Protein AF-A0A352A5U1-F1 (afdb_monomer_lite)

Secondary structure (DSSP, 8-state):
--EEEEHHHHHHTT--HHHHHHHHHHHHHHHHHTT-B-HHHHHHHHH---TT-EEEGGGB-HHHHHHHHHHGGGTTTS-HHHHHHHHHT-

Radius of gyration: 11.96 Å; chains: 1; bounding box: 27×22×28 Å

pLDDT: mean 93.28, std 6.55, range [71.94, 98.56]

Foldseek 3Di:
DFWLDALLVCVVVVHDQVQSQLLVLLLLVLCVVVVFFDPLLVVCVVVGTGRGDIHGDNRGDPVNVVLCVVPVVVPVPDTSVVNNVVSVVD

Structure (mmCIF, N/CA/C/O backbone):
data_AF-A0A352A5U1-F1
#
_entry.id   AF-A0A352A5U1-F1
#
loop_
_atom_site.group_PDB
_atom_site.id
_atom_site.type_symbol
_atom_site.label_atom_id
_atom_site.label_alt_id
_atom_site.label_comp_id
_atom_site.label_asym_id
_atom_site.label_entity_id
_atom_site.label_seq_id
_atom_site.pdbx_PDB_ins_code
_atom_site.Cartn_x
_atom_site.Cartn_y
_atom_site.Cartn_z
_atom_site.occupancy
_atom_site.B_iso_or_equiv
_atom_site.auth_seq_id
_atom_site.auth_comp_id
_atom_site.auth_asym_id
_atom_site.auth_atom_id
_atom_site.pdbx_PDB_model_num
ATOM 1 N N . MET A 1 1 ? 3.842 -13.051 11.413 1.00 84.62 1 MET A N 1
ATOM 2 C CA . MET A 1 1 ? 3.965 -11.880 10.532 1.00 84.62 1 MET A CA 1
ATOM 3 C C . MET A 1 1 ? 3.398 -12.234 9.174 1.00 84.62 1 MET A C 1
ATOM 5 O O . MET A 1 1 ? 4.051 -12.947 8.417 1.00 84.62 1 MET A O 1
ATOM 9 N N . LYS A 1 2 ? 2.173 -11.793 8.906 1.00 94.25 2 LYS A N 1
ATOM 10 C CA . LYS A 1 2 ? 1.522 -11.901 7.603 1.00 94.25 2 LYS A CA 1
ATOM 11 C C . LYS A 1 2 ? 2.107 -10.869 6.641 1.00 94.25 2 LYS A C 1
ATOM 13 O O . LYS A 1 2 ? 2.244 -9.697 6.988 1.00 94.25 2 LYS A O 1
ATOM 18 N N . ILE A 1 3 ? 2.457 -11.327 5.445 1.00 96.56 3 ILE A N 1
ATOM 19 C CA . ILE A 1 3 ? 2.912 -10.496 4.329 1.00 96.56 3 ILE A CA 1
ATOM 20 C C . ILE A 1 3 ? 1.806 -10.550 3.285 1.00 96.56 3 ILE A C 1
ATOM 22 O O . ILE A 1 3 ? 1.442 -11.644 2.858 1.00 96.56 3 ILE A O 1
ATOM 26 N N . TYR A 1 4 ? 1.274 -9.390 2.9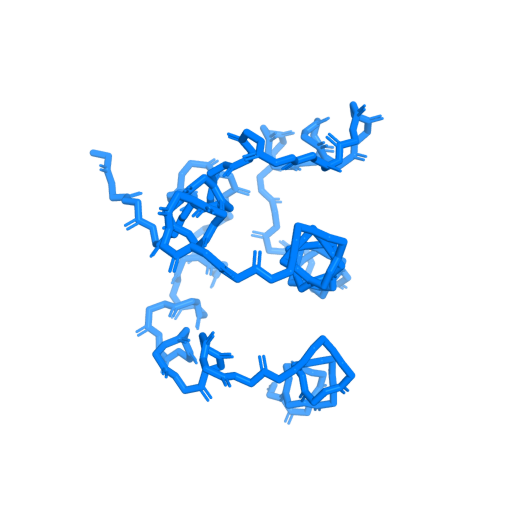15 1.00 96.12 4 TYR A N 1
ATOM 27 C CA . TYR A 1 4 ? 0.311 -9.275 1.826 1.00 96.12 4 TYR A CA 1
ATOM 28 C C . TYR A 1 4 ? 1.037 -9.338 0.486 1.00 96.12 4 TYR A C 1
ATOM 30 O O . TYR A 1 4 ? 0.626 -10.098 -0.382 1.00 96.12 4 TYR A O 1
ATOM 38 N N . ASP A 1 5 ? 2.144 -8.596 0.348 1.00 96.50 5 ASP A N 1
ATOM 39 C CA . ASP A 1 5 ? 2.893 -8.547 -0.909 1.00 96.50 5 ASP A CA 1
ATOM 40 C C . ASP A 1 5 ? 4.321 -7.996 -0.763 1.00 96.50 5 ASP A C 1
ATOM 42 O O . ASP A 1 5 ? 4.697 -7.418 0.269 1.00 96.50 5 ASP A O 1
ATOM 46 N N . LYS A 1 6 ? 5.126 -8.171 -1.814 1.00 96.56 6 LYS A N 1
ATOM 47 C CA . LYS A 1 6 ? 6.469 -7.610 -1.968 1.00 96.56 6 LYS A CA 1
ATOM 48 C C . LYS A 1 6 ? 6.696 -7.152 -3.399 1.00 96.56 6 LYS A C 1
ATOM 50 O O . LYS A 1 6 ? 6.627 -7.962 -4.320 1.00 96.56 6 LYS A O 1
ATOM 55 N N . ALA A 1 7 ? 7.162 -5.916 -3.575 1.00 97.00 7 ALA A N 1
ATOM 56 C CA . ALA A 1 7 ? 7.566 -5.416 -4.892 1.00 97.00 7 ALA A CA 1
ATOM 57 C C . ALA A 1 7 ? 8.601 -6.338 -5.560 1.00 97.00 7 ALA A C 1
ATOM 59 O O . ALA A 1 7 ? 8.531 -6.621 -6.757 1.00 97.00 7 ALA A O 1
ATOM 60 N N . LYS A 1 8 ? 9.514 -6.895 -4.757 1.00 97.50 8 LYS A N 1
ATOM 61 C CA . LYS A 1 8 ? 10.525 -7.843 -5.223 1.00 97.50 8 LYS A CA 1
ATOM 62 C C . LYS A 1 8 ? 9.940 -9.091 -5.896 1.00 97.50 8 LYS A C 1
ATOM 64 O O . LYS A 1 8 ? 10.549 -9.573 -6.843 1.00 97.50 8 LYS A O 1
ATOM 69 N N . TRP A 1 9 ? 8.787 -9.605 -5.458 1.00 96.62 9 TRP A N 1
ATOM 70 C CA . TRP A 1 9 ? 8.174 -10.790 -6.076 1.00 96.62 9 TRP A CA 1
ATOM 71 C C . TRP A 1 9 ? 7.764 -10.533 -7.527 1.00 96.62 9 TRP A C 1
ATOM 73 O O . TRP A 1 9 ? 8.039 -11.357 -8.395 1.00 96.62 9 TRP A O 1
ATOM 83 N N . HIS A 1 10 ? 7.199 -9.360 -7.800 1.00 95.12 10 HIS A N 1
ATOM 84 C CA . HIS A 1 10 ? 6.818 -8.941 -9.147 1.00 95.12 10 HIS A CA 1
ATOM 85 C C . HIS A 1 10 ? 8.038 -8.649 -10.026 1.00 95.12 10 HIS A C 1
ATOM 87 O O . HIS A 1 10 ? 8.112 -9.091 -11.173 1.00 95.12 10 HIS A O 1
ATOM 93 N N . ILE A 1 11 ? 9.031 -7.944 -9.477 1.00 96.62 11 ILE A N 1
ATOM 94 C CA . ILE A 1 11 ? 10.265 -7.599 -10.197 1.00 96.62 11 ILE A CA 1
ATOM 95 C C . ILE A 1 11 ? 11.045 -8.863 -10.576 1.00 96.62 11 ILE A C 1
ATOM 97 O O . ILE A 1 11 ? 11.452 -9.010 -11.728 1.00 96.62 11 ILE A O 1
ATOM 101 N N . ASP A 1 12 ? 11.218 -9.795 -9.636 1.00 97.31 12 ASP A N 1
ATOM 102 C CA . ASP A 1 12 ? 11.885 -11.075 -9.894 1.00 97.31 12 ASP A CA 1
ATOM 103 C C . ASP A 1 12 ? 11.066 -11.944 -10.877 1.00 97.31 12 ASP A C 1
ATOM 105 O O . ASP A 1 12 ? 11.637 -12.748 -11.614 1.00 97.31 12 ASP A O 1
ATOM 109 N N . GLY A 1 13 ? 9.743 -11.746 -10.936 1.00 95.56 13 GLY A N 1
ATOM 110 C CA . GLY A 1 13 ? 8.833 -12.332 -11.927 1.00 95.56 13 GLY A CA 1
ATOM 111 C C . GLY A 1 13 ? 8.892 -11.696 -13.323 1.00 95.56 13 GLY A C 1
ATOM 112 O O . GLY A 1 13 ? 8.208 -12.166 -14.232 1.00 95.56 13 GLY A O 1
ATOM 113 N N . GLY A 1 14 ? 9.711 -10.658 -13.523 1.00 96.25 14 GLY A N 1
ATOM 114 C CA . GLY A 1 14 ? 9.898 -9.987 -14.812 1.00 96.25 14 GLY A CA 1
ATOM 115 C C . GLY A 1 14 ? 8.907 -8.856 -15.100 1.00 96.25 14 GLY A C 1
ATOM 116 O O . GLY A 1 14 ? 8.870 -8.359 -16.228 1.00 96.25 14 GLY A O 1
ATOM 117 N N . GLU A 1 15 ? 8.112 -8.428 -14.116 1.00 94.88 15 GLU A N 1
ATOM 118 C CA . GLU A 1 15 ? 7.263 -7.245 -14.264 1.00 94.88 15 GLU A CA 1
ATOM 119 C C . GLU A 1 15 ? 8.091 -5.956 -14.346 1.00 94.88 15 GLU A C 1
ATOM 121 O O . GLU A 1 15 ? 9.233 -5.865 -13.887 1.00 94.88 15 GLU A O 1
ATOM 126 N N . ASN A 1 16 ? 7.500 -4.916 -14.936 1.00 95.50 16 ASN A N 1
ATOM 127 C CA . ASN A 1 16 ? 8.161 -3.625 -15.056 1.00 95.50 16 ASN A CA 1
ATOM 128 C C . ASN A 1 16 ? 8.383 -3.003 -13.668 1.00 95.50 16 ASN A C 1
ATOM 130 O O . ASN A 1 16 ? 7.432 -2.623 -12.992 1.00 95.50 16 ASN A O 1
ATOM 134 N N . THR A 1 17 ? 9.647 -2.839 -13.272 1.00 96.25 17 THR A N 1
ATOM 135 C CA . THR A 1 17 ? 10.022 -2.317 -11.950 1.00 96.25 17 THR A CA 1
ATOM 136 C C . THR A 1 17 ? 9.396 -0.966 -11.624 1.00 96.25 17 THR A C 1
ATOM 138 O O . THR A 1 17 ? 8.961 -0.762 -10.495 1.00 96.25 17 THR A O 1
ATOM 141 N N . LYS A 1 18 ? 9.331 -0.048 -12.594 1.00 95.62 18 LYS A N 1
ATOM 142 C CA . LYS A 1 18 ? 8.761 1.283 -12.374 1.00 95.62 18 LYS A CA 1
ATOM 143 C C . LYS A 1 18 ? 7.261 1.190 -12.087 1.00 95.62 18 LYS A C 1
ATOM 145 O O . LYS A 1 18 ? 6.813 1.767 -11.106 1.00 95.62 18 LYS A O 1
ATOM 150 N N . GLU A 1 19 ? 6.526 0.416 -12.884 1.00 94.06 19 GLU A N 1
ATOM 151 C CA . GLU A 1 19 ? 5.090 0.187 -12.670 1.00 94.06 19 GLU A CA 1
ATOM 152 C C . GLU A 1 19 ? 4.825 -0.487 -11.319 1.00 94.06 19 GLU A C 1
ATOM 154 O O . GLU A 1 19 ? 3.929 -0.073 -10.592 1.00 94.06 19 GLU A O 1
ATOM 159 N N . VAL A 1 20 ? 5.615 -1.502 -10.947 1.00 95.12 20 VAL A N 1
ATOM 160 C CA . VAL A 1 20 ? 5.476 -2.173 -9.644 1.00 95.12 20 VAL A CA 1
ATOM 161 C C . VAL A 1 20 ? 5.667 -1.170 -8.507 1.00 95.12 20 VAL A C 1
ATOM 163 O O . VAL A 1 20 ? 4.815 -1.082 -7.630 1.00 95.12 20 VAL A O 1
ATOM 166 N N . ILE A 1 21 ? 6.740 -0.374 -8.531 1.00 96.44 21 ILE A N 1
ATOM 167 C CA . ILE A 1 21 ? 6.977 0.652 -7.504 1.00 96.44 21 ILE A CA 1
ATOM 168 C C . ILE A 1 21 ? 5.816 1.657 -7.467 1.00 96.44 21 ILE A C 1
ATOM 170 O O . ILE A 1 21 ? 5.317 1.962 -6.385 1.00 96.44 21 ILE A O 1
ATOM 174 N N . GLU A 1 22 ? 5.328 2.117 -8.623 1.00 95.62 22 GLU A N 1
ATOM 175 C CA . GLU A 1 22 ? 4.180 3.031 -8.712 1.00 95.62 22 GLU A CA 1
ATOM 176 C C . GLU A 1 22 ? 2.902 2.426 -8.107 1.00 95.62 22 GLU A C 1
ATOM 178 O O . GLU A 1 22 ? 2.195 3.120 -7.374 1.00 95.62 22 GLU A O 1
ATOM 183 N N . LYS A 1 23 ? 2.626 1.129 -8.311 1.00 94.75 23 LYS A N 1
ATOM 184 C CA . LYS A 1 23 ? 1.502 0.436 -7.652 1.00 94.75 23 LYS A CA 1
ATOM 185 C C . LYS A 1 23 ? 1.619 0.495 -6.130 1.00 94.75 23 LYS A C 1
ATOM 187 O O . LYS A 1 23 ? 0.653 0.858 -5.461 1.00 94.75 23 LYS A O 1
ATOM 192 N N . PHE A 1 24 ? 2.788 0.173 -5.575 1.00 96.56 24 PHE A N 1
ATOM 193 C CA . PHE A 1 24 ? 2.988 0.221 -4.124 1.00 96.56 24 PHE A CA 1
ATOM 194 C C . PHE A 1 24 ? 2.861 1.650 -3.584 1.00 96.56 24 PHE A C 1
ATOM 196 O O . PHE A 1 24 ? 2.197 1.849 -2.569 1.00 96.56 24 PHE A O 1
ATOM 203 N N . VAL A 1 25 ? 3.400 2.650 -4.289 1.00 96.44 25 VAL A N 1
ATOM 204 C CA . VAL A 1 25 ? 3.221 4.067 -3.931 1.00 96.44 25 VAL A CA 1
ATOM 205 C C . VAL A 1 25 ? 1.739 4.433 -3.847 1.00 96.44 25 VAL A C 1
ATOM 207 O O . VAL A 1 25 ? 1.314 5.037 -2.860 1.00 96.44 25 VAL A O 1
ATOM 210 N N . VAL A 1 26 ? 0.930 4.035 -4.833 1.00 95.44 26 VAL A N 1
ATOM 211 C CA . VAL A 1 26 ? -0.519 4.285 -4.827 1.00 95.44 26 VAL A CA 1
ATOM 212 C C . VAL A 1 26 ? -1.203 3.605 -3.639 1.00 95.44 26 VAL A C 1
ATOM 214 O O . VAL A 1 26 ? -1.962 4.258 -2.924 1.00 95.44 26 VAL A O 1
ATOM 217 N N . ILE A 1 27 ? -0.917 2.324 -3.386 1.00 95.50 27 ILE A N 1
ATOM 218 C CA . ILE A 1 27 ? -1.535 1.564 -2.286 1.00 95.50 27 ILE A CA 1
ATOM 219 C C . ILE A 1 27 ? -1.249 2.234 -0.940 1.00 95.50 27 ILE A C 1
ATOM 221 O O . ILE A 1 27 ? -2.179 2.525 -0.185 1.00 95.50 27 ILE A O 1
ATOM 225 N N . PHE A 1 28 ? 0.018 2.532 -0.647 1.00 97.00 28 PHE A N 1
ATOM 226 C CA . PHE A 1 28 ? 0.383 3.183 0.609 1.00 97.00 28 PHE A CA 1
ATOM 227 C C . PHE A 1 28 ? -0.182 4.606 0.719 1.00 97.00 28 PHE A C 1
ATOM 229 O O . PHE A 1 28 ? -0.602 5.003 1.805 1.00 97.00 28 PHE A O 1
ATOM 236 N N . THR A 1 29 ? -0.268 5.355 -0.385 1.00 95.81 29 THR A N 1
ATOM 237 C CA . THR A 1 29 ? -0.888 6.691 -0.399 1.00 95.81 29 THR A CA 1
ATOM 238 C C . THR A 1 29 ? -2.364 6.623 -0.008 1.00 95.81 29 THR A C 1
ATOM 240 O O . THR A 1 29 ? -2.823 7.416 0.818 1.00 95.81 29 THR A O 1
ATOM 243 N N . VAL A 1 30 ? -3.111 5.651 -0.540 1.00 94.75 30 VAL A N 1
ATOM 244 C CA . VAL A 1 30 ? -4.522 5.469 -0.174 1.00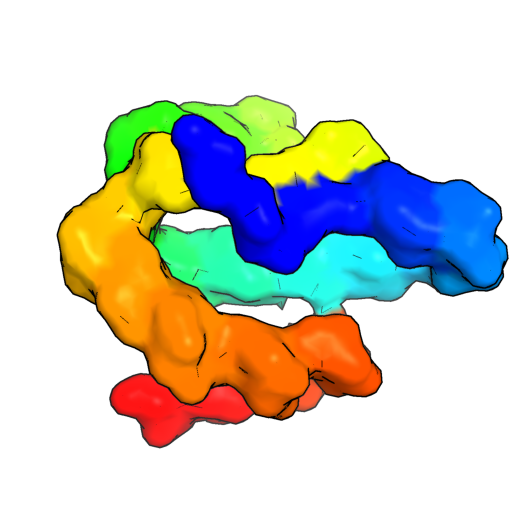 94.75 30 VAL A CA 1
ATOM 245 C C . VAL A 1 30 ? -4.657 5.068 1.295 1.00 94.75 30 VAL A C 1
ATOM 247 O O . VAL A 1 30 ? -5.445 5.680 2.019 1.00 94.75 30 VAL A O 1
ATOM 250 N N . 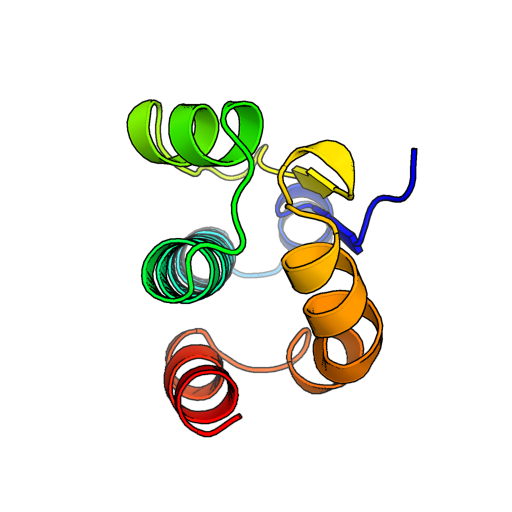LEU A 1 31 ? -3.854 4.110 1.763 1.00 96.50 31 LEU A N 1
ATOM 251 C CA . LEU A 1 31 ? -3.851 3.697 3.170 1.00 96.50 31 LEU A CA 1
ATOM 252 C C . LEU A 1 31 ? -3.531 4.871 4.106 1.00 96.50 31 LEU A C 1
ATOM 254 O O . LEU A 1 31 ? -4.202 5.052 5.121 1.00 96.50 31 LEU A O 1
ATOM 258 N N . MET A 1 32 ? -2.558 5.712 3.748 1.00 96.62 32 MET A N 1
ATOM 259 C CA . MET A 1 32 ? -2.218 6.915 4.508 1.00 96.62 32 MET A CA 1
ATOM 260 C C . MET A 1 32 ? -3.398 7.890 4.563 1.00 96.62 32 MET A C 1
ATOM 262 O O . MET A 1 32 ? -3.751 8.359 5.643 1.00 96.62 32 MET A O 1
ATOM 266 N N . SER A 1 33 ? -4.053 8.145 3.425 1.00 95.69 33 SER A N 1
ATOM 267 C CA . SER A 1 33 ? -5.197 9.066 3.342 1.00 95.69 33 SER A CA 1
ATOM 268 C C . SER A 1 33 ? -6.397 8.638 4.199 1.00 95.69 33 SER A C 1
ATOM 270 O O . SER A 1 33 ? -7.176 9.480 4.641 1.00 95.69 33 SER A O 1
ATOM 272 N N . LYS A 1 34 ? -6.518 7.332 4.468 1.00 95.50 34 LYS A N 1
ATOM 273 C CA . LYS A 1 34 ? -7.571 6.723 5.289 1.00 95.50 34 LYS A CA 1
ATOM 274 C C . LYS A 1 34 ? -7.139 6.476 6.742 1.00 95.50 34 LYS A C 1
ATOM 276 O O . LYS A 1 34 ? -7.872 5.835 7.481 1.00 95.50 34 LYS A O 1
ATOM 281 N N . ASN A 1 35 ? -5.969 6.966 7.170 1.00 97.38 35 ASN A N 1
ATOM 282 C CA . ASN A 1 35 ? -5.383 6.697 8.495 1.00 97.38 35 ASN A CA 1
ATOM 283 C C . ASN A 1 35 ? -5.197 5.196 8.808 1.00 97.38 35 ASN A C 1
ATOM 285 O O . ASN A 1 35 ? -5.228 4.776 9.963 1.00 97.38 35 ASN A O 1
ATOM 289 N N . MET A 1 36 ? -4.972 4.382 7.776 1.00 98.25 36 MET A N 1
ATOM 290 C CA . MET A 1 36 ? -4.822 2.928 7.883 1.00 98.25 36 MET A CA 1
ATOM 291 C C . MET A 1 36 ? -3.366 2.472 8.045 1.00 98.25 36 MET A C 1
ATOM 293 O O . MET A 1 36 ? -3.118 1.278 8.205 1.00 98.25 36 MET A O 1
ATOM 297 N N . LEU A 1 37 ? -2.402 3.399 8.021 1.00 98.44 37 LEU A N 1
ATOM 298 C CA . LEU A 1 37 ? -0.995 3.115 8.313 1.00 98.44 37 LEU A CA 1
ATOM 299 C C . LEU A 1 37 ? -0.698 3.252 9.811 1.00 98.44 37 LEU A C 1
ATOM 301 O O . LEU A 1 37 ? -1.110 4.223 10.453 1.00 98.44 37 LEU A O 1
ATOM 305 N N . SER A 1 38 ? 0.072 2.306 10.344 1.00 98.50 38 SER A N 1
ATOM 306 C CA . SER A 1 38 ? 0.709 2.440 11.657 1.00 98.50 38 SER A CA 1
ATOM 307 C C . SER A 1 38 ? 1.846 3.467 11.602 1.00 98.50 38 SER A C 1
ATOM 309 O O . SER A 1 38 ? 2.175 3.989 10.535 1.00 98.50 38 SER A O 1
ATOM 311 N N . ASP A 1 39 ? 2.486 3.751 12.735 1.00 98.38 39 ASP A N 1
ATOM 312 C CA . ASP A 1 39 ? 3.654 4.640 12.745 1.00 98.38 39 ASP A CA 1
ATOM 313 C C . ASP A 1 39 ? 4.832 4.048 11.951 1.00 98.38 39 ASP A C 1
ATOM 315 O O . ASP A 1 39 ? 5.472 4.772 11.195 1.00 98.38 39 ASP A O 1
ATOM 319 N N . GLU A 1 40 ? 5.026 2.721 11.999 1.00 97.50 40 GLU A N 1
ATOM 320 C CA . GLU A 1 40 ? 5.995 2.003 11.150 1.00 97.50 40 GLU A CA 1
ATOM 321 C C . GLU A 1 40 ? 5.651 2.172 9.656 1.00 97.50 40 GLU A C 1
ATOM 323 O O . GLU A 1 40 ? 6.523 2.416 8.826 1.00 97.50 40 GLU A O 1
ATOM 328 N N . GLY A 1 41 ? 4.364 2.105 9.295 1.00 97.69 41 GLY A N 1
ATOM 329 C CA . GLY A 1 41 ? 3.914 2.321 7.916 1.00 97.69 41 GLY A CA 1
ATOM 330 C C . GLY A 1 41 ? 4.108 3.755 7.418 1.00 97.69 41 GLY A C 1
ATOM 331 O O . GLY A 1 41 ? 4.450 3.961 6.253 1.00 97.69 41 GLY A O 1
ATOM 332 N N . LYS A 1 42 ? 3.912 4.752 8.289 1.00 98.31 42 LYS A N 1
ATOM 333 C CA . LYS A 1 42 ? 4.168 6.165 7.963 1.00 98.31 42 LYS A CA 1
ATOM 334 C C . LYS A 1 42 ? 5.659 6.429 7.777 1.00 98.31 42 LYS A C 1
ATOM 336 O O . LYS A 1 42 ? 6.025 7.117 6.833 1.00 98.31 42 LYS A O 1
ATOM 341 N N . GLU A 1 43 ? 6.512 5.830 8.606 1.00 97.69 43 GLU A N 1
ATOM 342 C CA . GLU A 1 43 ? 7.967 5.937 8.460 1.00 97.69 43 GLU A CA 1
ATOM 343 C C . GLU A 1 43 ? 8.437 5.377 7.106 1.00 97.69 43 GLU A C 1
ATOM 345 O O . GLU A 1 43 ? 9.237 6.009 6.419 1.00 97.69 43 GLU A O 1
ATOM 350 N N . VAL A 1 44 ? 7.874 4.250 6.648 1.00 96.94 44 VAL A N 1
ATOM 351 C CA . VAL A 1 44 ? 8.144 3.715 5.297 1.00 96.94 44 VAL A CA 1
ATOM 352 C C . VAL A 1 44 ? 7.787 4.729 4.201 1.00 96.94 44 VAL A C 1
ATOM 354 O O . VAL A 1 44 ? 8.536 4.878 3.236 1.00 96.94 44 VAL A O 1
ATOM 357 N N . MET A 1 45 ? 6.677 5.458 4.347 1.00 96.06 45 MET A N 1
ATOM 358 C CA . MET A 1 45 ? 6.296 6.520 3.406 1.00 96.06 45 MET A CA 1
ATOM 359 C C . MET A 1 45 ? 7.262 7.711 3.433 1.00 96.06 45 MET A C 1
ATOM 361 O O . MET A 1 45 ? 7.548 8.280 2.382 1.00 96.06 45 MET A O 1
ATOM 365 N N . GLU A 1 46 ? 7.775 8.078 4.608 1.00 96.38 46 GLU A N 1
ATOM 366 C CA . GLU A 1 46 ? 8.746 9.167 4.770 1.00 96.38 46 GLU A CA 1
ATOM 367 C C . GLU A 1 46 ? 10.128 8.817 4.199 1.00 96.38 46 GLU A C 1
ATOM 369 O O . GLU A 1 46 ? 10.766 9.663 3.573 1.00 96.38 46 GLU A O 1
ATOM 374 N N . ILE A 1 47 ? 10.579 7.570 4.378 1.00 95.81 47 ILE A N 1
ATOM 375 C CA . ILE A 1 47 ? 11.843 7.058 3.821 1.00 95.81 47 ILE A CA 1
ATOM 376 C C . ILE A 1 47 ? 11.746 6.899 2.296 1.00 95.81 47 ILE A C 1
ATOM 378 O O . ILE A 1 47 ? 12.722 7.134 1.580 1.00 95.81 47 ILE A O 1
ATOM 382 N N . GLY A 1 48 ? 10.561 6.539 1.802 1.00 96.38 48 GLY A N 1
ATOM 383 C CA . GLY A 1 48 ? 10.271 6.339 0.390 1.00 96.38 48 GLY A CA 1
ATOM 384 C C . GLY A 1 48 ? 10.118 4.865 0.019 1.00 96.38 48 GLY A C 1
ATOM 385 O O . GLY A 1 48 ? 10.745 3.971 0.586 1.00 96.38 48 GLY A O 1
ATOM 386 N N . ILE A 1 49 ? 9.263 4.620 -0.974 1.00 97.12 49 ILE A N 1
ATOM 387 C CA . ILE A 1 49 ? 8.939 3.279 -1.466 1.00 97.12 49 ILE A CA 1
ATOM 388 C C . ILE A 1 49 ? 9.827 2.930 -2.660 1.00 97.12 49 ILE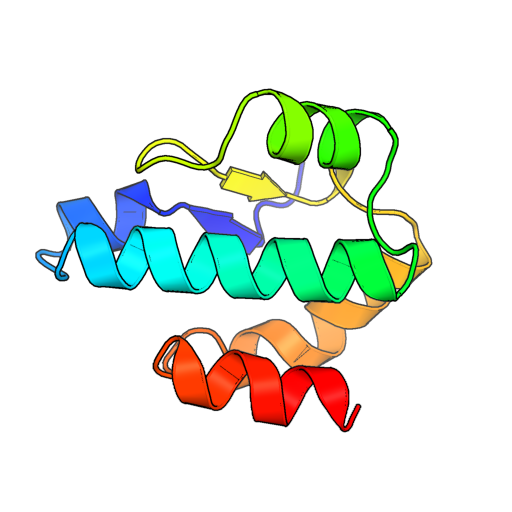 A C 1
ATOM 390 O O . ILE A 1 49 ? 9.897 3.676 -3.637 1.00 97.12 49 ILE A O 1
ATOM 394 N N . ASP A 1 50 ? 10.457 1.758 -2.602 1.00 96.94 50 ASP A N 1
ATOM 395 C CA . ASP A 1 50 ? 11.299 1.218 -3.666 1.00 96.94 50 ASP A CA 1
ATOM 396 C C . ASP A 1 50 ? 11.001 -0.267 -3.953 1.00 96.94 50 ASP A C 1
ATOM 398 O O . ASP A 1 50 ? 10.073 -0.867 -3.408 1.00 96.94 50 ASP A O 1
ATOM 402 N N . GLY A 1 51 ? 11.799 -0.886 -4.829 1.00 96.56 51 GLY A N 1
ATOM 403 C CA . GLY A 1 51 ? 11.627 -2.287 -5.228 1.00 96.56 51 GLY A CA 1
ATOM 404 C C . GLY A 1 51 ? 11.849 -3.321 -4.113 1.00 96.56 51 GLY A C 1
ATOM 405 O O . GLY A 1 51 ? 11.639 -4.512 -4.344 1.00 96.56 51 GLY A O 1
ATOM 406 N N . SER A 1 52 ? 12.280 -2.900 -2.922 1.00 96.50 52 SER A N 1
ATOM 407 C CA . SER A 1 52 ? 12.473 -3.761 -1.754 1.00 96.50 52 SER A CA 1
ATOM 408 C C . SER A 1 52 ? 11.295 -3.741 -0.774 1.00 96.50 52 SER A C 1
ATOM 410 O O . SER A 1 52 ? 11.258 -4.580 0.130 1.00 96.50 52 SER A O 1
ATOM 412 N N . VAL A 1 53 ? 10.316 -2.845 -0.970 1.00 97.44 53 VAL A N 1
ATOM 413 C CA . VAL A 1 53 ? 9.174 -2.687 -0.060 1.00 97.44 53 VAL A CA 1
ATOM 414 C C . VAL A 1 53 ? 8.388 -3.993 0.106 1.00 97.44 53 VAL A C 1
ATOM 416 O O . VAL A 1 53 ? 8.186 -4.769 -0.838 1.00 97.44 53 VAL A O 1
ATOM 419 N N . SER A 1 54 ? 7.905 -4.219 1.327 1.00 97.00 54 SER A N 1
ATOM 420 C CA . SER A 1 54 ? 6.977 -5.296 1.653 1.00 97.00 54 SER A CA 1
ATOM 421 C C . SER A 1 54 ? 5.764 -4.721 2.366 1.00 97.00 54 SER A C 1
ATOM 423 O O . SER A 1 54 ? 5.900 -4.050 3.383 1.00 97.00 54 SER A O 1
ATOM 425 N N . LEU A 1 55 ? 4.574 -5.017 1.851 1.00 97.38 55 LEU A N 1
ATOM 426 C CA . LEU A 1 55 ? 3.322 -4.696 2.520 1.00 97.38 55 LEU A CA 1
ATOM 427 C C . LEU A 1 55 ? 2.990 -5.831 3.491 1.00 97.38 55 LEU A C 1
ATOM 429 O O . LEU A 1 55 ? 2.685 -6.950 3.077 1.00 97.38 55 LEU A O 1
ATOM 433 N N . HIS A 1 56 ? 3.079 -5.564 4.791 1.00 97.31 56 HIS A N 1
ATOM 434 C CA . HIS A 1 56 ? 2.834 -6.552 5.842 1.00 97.31 56 HIS A CA 1
ATOM 435 C C . HIS A 1 56 ? 2.032 -5.963 7.000 1.00 97.31 56 HIS A C 1
ATOM 437 O O . HIS A 1 56 ? 1.991 -4.750 7.192 1.00 97.31 56 HIS A O 1
ATOM 443 N N . GLU A 1 57 ? 1.431 -6.838 7.808 1.00 97.62 57 GLU A N 1
ATOM 444 C CA . GLU A 1 57 ? 0.411 -6.468 8.805 1.00 97.62 57 GLU A CA 1
ATOM 445 C C . GLU A 1 57 ? 0.843 -5.407 9.830 1.00 97.62 57 GLU A C 1
ATOM 447 O O . GLU A 1 57 ? 0.016 -4.637 10.307 1.00 97.62 57 GLU A O 1
ATOM 452 N N . ARG A 1 58 ? 2.142 -5.318 10.138 1.00 98.00 58 ARG A N 1
ATOM 453 C CA . ARG A 1 58 ? 2.693 -4.329 11.082 1.00 98.00 58 ARG A CA 1
ATOM 454 C C . ARG A 1 58 ? 2.719 -2.888 10.567 1.00 98.00 58 ARG A C 1
ATOM 456 O O . ARG A 1 58 ? 2.762 -1.968 11.378 1.00 98.00 58 ARG A O 1
ATOM 463 N N . LEU A 1 59 ? 2.686 -2.680 9.249 1.00 98.06 59 LEU A N 1
ATOM 464 C CA . LEU A 1 59 ? 2.660 -1.333 8.657 1.00 98.06 59 LEU A CA 1
ATOM 465 C C . LEU A 1 59 ? 1.270 -0.693 8.742 1.00 98.06 59 LEU A C 1
ATOM 467 O O . LEU A 1 59 ? 1.070 0.429 8.284 1.00 98.06 59 LEU A O 1
ATOM 471 N N . LEU A 1 60 ? 0.298 -1.413 9.300 1.00 98.31 60 LEU A N 1
ATOM 472 C CA . LEU A 1 60 ? -1.114 -1.090 9.224 1.00 98.31 60 LEU A CA 1
ATOM 473 C C . LEU A 1 60 ? -1.716 -1.002 10.621 1.00 98.31 60 LEU A C 1
ATOM 475 O O . LEU A 1 60 ? -1.264 -1.660 11.560 1.00 98.31 60 LEU A O 1
ATOM 479 N N . THR A 1 61 ? -2.774 -0.213 10.743 1.00 98.56 61 THR A N 1
ATOM 480 C CA . THR A 1 61 ? -3.677 -0.282 11.895 1.00 98.56 61 THR A CA 1
ATOM 481 C C . THR A 1 61 ? -4.520 -1.565 11.836 1.00 98.56 61 THR A C 1
ATOM 483 O O . THR A 1 61 ? -4.492 -2.306 10.848 1.00 98.56 61 THR A O 1
ATOM 486 N N . GLU A 1 62 ? -5.298 -1.851 12.882 1.00 98.00 62 GLU A N 1
ATOM 487 C CA . GLU A 1 62 ? -6.270 -2.958 12.850 1.00 98.00 62 GLU A CA 1
ATOM 488 C C . GLU A 1 62 ? -7.277 -2.790 11.700 1.00 98.00 62 GLU A C 1
ATOM 490 O O . GLU A 1 62 ? -7.543 -3.736 10.959 1.00 98.00 62 GLU A O 1
ATOM 495 N N . GLU A 1 63 ? -7.766 -1.564 11.492 1.00 97.38 63 GLU A N 1
ATOM 496 C CA . GLU A 1 63 ? -8.660 -1.220 10.383 1.00 97.38 63 GLU A CA 1
ATOM 497 C C . GLU A 1 63 ? -7.983 -1.416 9.020 1.00 97.38 63 GLU A C 1
ATOM 499 O O . GLU A 1 63 ? -8.571 -2.011 8.118 1.00 97.38 63 GLU A O 1
ATOM 504 N N . GLY A 1 64 ? -6.724 -0.986 8.875 1.00 97.56 64 GLY A N 1
ATOM 505 C CA . GLY A 1 64 ? -5.954 -1.188 7.647 1.00 97.56 64 GLY A CA 1
ATOM 506 C C . GLY A 1 64 ? -5.736 -2.663 7.313 1.00 97.56 64 GLY A C 1
ATOM 507 O O . GLY A 1 64 ? -5.852 -3.059 6.154 1.00 97.56 64 GLY A O 1
ATOM 508 N N . ASN A 1 65 ? -5.483 -3.496 8.326 1.00 98.19 65 ASN A N 1
ATOM 509 C CA . ASN A 1 65 ? -5.400 -4.944 8.146 1.00 98.19 65 ASN A CA 1
ATOM 510 C C . ASN A 1 65 ? -6.729 -5.520 7.656 1.00 98.19 65 ASN A C 1
ATOM 512 O O . ASN A 1 65 ? -6.756 -6.178 6.618 1.00 98.19 65 ASN A O 1
ATOM 516 N N . ALA A 1 66 ? -7.835 -5.214 8.337 1.00 97.06 66 ALA A N 1
ATOM 517 C CA . ALA A 1 66 ? -9.158 -5.682 7.929 1.00 97.06 66 ALA A CA 1
ATOM 518 C C . ALA A 1 66 ? -9.526 -5.226 6.504 1.00 97.06 66 ALA A C 1
ATOM 520 O O . ALA A 1 66 ? -10.134 -5.984 5.746 1.00 97.06 66 ALA A O 1
ATOM 521 N N . PHE A 1 67 ? -9.132 -4.007 6.127 1.00 95.44 67 PHE A N 1
ATOM 522 C CA . PHE A 1 67 ? -9.336 -3.461 4.790 1.00 95.44 67 PHE A CA 1
ATOM 523 C C . PHE A 1 67 ? -8.573 -4.251 3.720 1.00 95.44 67 PHE A C 1
ATOM 525 O O . PHE A 1 67 ? -9.166 -4.636 2.709 1.00 95.44 67 PHE A O 1
ATOM 532 N N . LEU A 1 68 ? -7.283 -4.535 3.929 1.00 95.25 68 LEU A N 1
ATOM 533 C CA . LEU A 1 68 ? -6.503 -5.319 2.970 1.00 95.25 68 LEU A CA 1
ATOM 534 C C . LEU A 1 68 ? -6.973 -6.773 2.897 1.00 95.25 68 LEU A C 1
ATOM 536 O O . LEU A 1 68 ? -7.072 -7.317 1.803 1.00 95.25 68 LEU A O 1
ATOM 540 N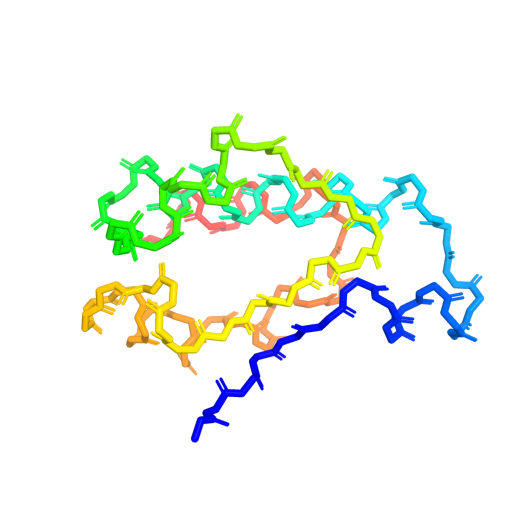 N . GLU A 1 69 ? -7.333 -7.394 4.019 1.00 95.00 69 GLU A N 1
ATOM 541 C CA . GLU A 1 69 ? -7.849 -8.769 4.020 1.00 95.00 69 GLU A CA 1
ATOM 542 C C . GLU A 1 69 ? -9.089 -8.954 3.145 1.00 95.00 69 GLU A C 1
ATOM 544 O O . GLU A 1 69 ? -9.257 -10.007 2.536 1.00 95.00 69 GLU A O 1
ATOM 549 N N . GLN A 1 70 ? -9.937 -7.931 3.057 1.00 93.44 70 GLN A N 1
ATOM 550 C CA . GLN A 1 70 ? -11.162 -7.982 2.264 1.00 93.44 70 GLN A CA 1
ATOM 551 C C . GLN A 1 70 ? -10.941 -7.609 0.795 1.00 93.44 70 GLN A C 1
ATOM 553 O O . GLN A 1 70 ? -11.656 -8.103 -0.074 1.00 93.44 70 GLN A O 1
ATOM 558 N N . ASN A 1 71 ? -9.977 -6.728 0.508 1.00 91.38 71 ASN A N 1
ATOM 559 C CA . ASN A 1 71 ? -9.910 -6.049 -0.787 1.00 91.38 71 ASN A CA 1
ATOM 560 C C . ASN A 1 71 ? -8.644 -6.348 -1.602 1.00 91.38 71 ASN A C 1
ATOM 562 O O . ASN A 1 71 ? -8.659 -6.120 -2.815 1.00 91.38 71 ASN A O 1
ATOM 566 N N . TYR A 1 72 ? -7.566 -6.850 -0.989 1.00 90.94 72 TYR A N 1
ATOM 567 C CA . TYR A 1 72 ? -6.244 -6.889 -1.624 1.00 90.94 72 TYR A CA 1
ATOM 568 C C . TYR A 1 72 ? -6.168 -7.807 -2.852 1.00 90.94 72 TYR A C 1
ATOM 570 O O . TYR A 1 72 ? -5.688 -7.399 -3.911 1.00 90.94 72 TYR A O 1
ATOM 578 N N . ASP A 1 73 ? -6.748 -9.004 -2.765 1.00 89.06 73 ASP A N 1
ATOM 579 C CA . ASP A 1 73 ? -6.810 -9.950 -3.891 1.00 89.06 73 ASP A CA 1
ATOM 580 C C . ASP A 1 73 ? -7.517 -9.346 -5.115 1.00 89.06 73 ASP A C 1
ATOM 582 O O . ASP A 1 73 ? -7.228 -9.687 -6.262 1.00 89.06 73 ASP A O 1
ATOM 586 N N . SER A 1 74 ? -8.431 -8.401 -4.882 1.00 87.44 74 SER A N 1
ATOM 587 C CA . SER A 1 74 ? -9.188 -7.736 -5.940 1.00 87.44 74 SER A CA 1
ATOM 588 C C . SER A 1 74 ? -8.410 -6.622 -6.655 1.00 87.44 74 SER A C 1
ATOM 590 O O . SER A 1 74 ? -8.905 -6.110 -7.667 1.00 87.44 74 SER A O 1
ATOM 592 N N . ILE A 1 75 ? -7.242 -6.224 -6.134 1.00 86.12 75 ILE A N 1
ATOM 593 C CA . ILE A 1 75 ? -6.430 -5.114 -6.658 1.00 86.12 75 ILE A CA 1
ATOM 594 C C . ILE A 1 75 ? -5.021 -5.526 -7.100 1.00 86.12 75 ILE A C 1
ATOM 596 O O . ILE A 1 75 ? -4.434 -4.812 -7.906 1.00 86.12 75 ILE A O 1
ATOM 600 N N . ILE A 1 76 ? -4.481 -6.658 -6.631 1.00 82.31 76 ILE A N 1
ATOM 601 C CA . ILE A 1 76 ? -3.077 -7.056 -6.871 1.00 82.31 76 ILE A CA 1
ATOM 602 C C . ILE A 1 76 ? -2.710 -7.149 -8.365 1.00 82.31 76 ILE A C 1
ATOM 604 O O . ILE A 1 76 ? -1.599 -6.819 -8.775 1.00 82.31 76 ILE A O 1
ATOM 608 N N . ASN A 1 77 ? -3.674 -7.523 -9.209 1.00 82.75 77 ASN A N 1
ATOM 609 C CA . ASN A 1 77 ? -3.475 -7.669 -10.654 1.00 82.75 77 ASN A CA 1
ATOM 610 C C . ASN A 1 77 ? -3.806 -6.403 -11.463 1.00 82.75 77 ASN A C 1
ATOM 612 O O . ASN A 1 77 ? -3.680 -6.412 -12.687 1.00 82.75 77 ASN A O 1
ATOM 616 N N . LEU A 1 78 ? -4.252 -5.329 -10.809 1.00 86.00 78 LEU A N 1
ATOM 617 C CA . LEU A 1 78 ? -4.602 -4.076 -11.473 1.00 86.00 78 LEU A CA 1
ATOM 618 C C . LEU A 1 78 ? -3.362 -3.223 -11.750 1.00 86.00 78 LEU A C 1
ATOM 620 O O . LEU A 1 78 ? -2.305 -3.404 -11.137 1.00 86.00 78 LEU A O 1
ATOM 624 N N . LYS A 1 79 ? -3.487 -2.280 -12.685 1.00 82.94 79 LYS A N 1
ATOM 625 C CA . LYS A 1 79 ? -2.478 -1.239 -12.913 1.00 82.94 79 LYS A CA 1
ATOM 626 C C . LYS A 1 79 ? -2.559 -0.151 -11.850 1.00 82.94 79 LYS A C 1
ATOM 628 O O . LYS A 1 79 ? -3.605 0.054 -11.238 1.00 82.94 79 LYS A O 1
ATOM 633 N N . SER A 1 80 ? -1.463 0.579 -11.660 1.00 79.75 80 SER A N 1
ATOM 634 C CA . SER A 1 80 ? -1.359 1.657 -10.665 1.00 79.75 80 SER A CA 1
ATOM 635 C C . SER A 1 80 ? -2.521 2.664 -10.728 1.00 79.75 80 SER A C 1
ATOM 637 O O . SER A 1 80 ? -3.097 3.010 -9.696 1.00 79.75 80 SER A O 1
ATOM 639 N N . ASN A 1 81 ? -2.934 3.072 -11.932 1.00 80.38 81 ASN A N 1
ATOM 640 C CA . ASN A 1 81 ? -4.051 3.996 -12.145 1.00 80.38 81 ASN A CA 1
ATOM 641 C C . ASN A 1 81 ? -5.430 3.407 -11.785 1.00 80.38 81 ASN A C 1
ATOM 643 O O . ASN A 1 81 ? -6.302 4.138 -11.334 1.00 80.38 81 ASN A O 1
ATOM 647 N N . GLU A 1 82 ? -5.629 2.099 -11.943 1.00 84.56 82 GLU A N 1
ATOM 648 C CA . GLU A 1 82 ? -6.890 1.416 -11.616 1.00 84.56 82 GLU A CA 1
ATOM 649 C C . GLU A 1 82 ? -7.025 1.147 -10.108 1.00 84.56 82 GLU A C 1
ATOM 651 O O . GLU A 1 82 ? -8.132 1.116 -9.566 1.00 84.56 82 GLU A O 1
ATOM 656 N N . ILE A 1 83 ? -5.895 0.964 -9.415 1.00 82.00 83 ILE A N 1
ATOM 657 C CA . ILE A 1 83 ? -5.857 0.734 -7.966 1.00 82.00 83 ILE A CA 1
ATOM 658 C C . ILE A 1 83 ? -6.356 1.967 -7.210 1.00 82.00 83 ILE A C 1
ATOM 660 O O . ILE A 1 83 ? -7.171 1.827 -6.297 1.00 82.00 83 ILE A O 1
ATOM 664 N N . ALA A 1 84 ? -5.891 3.162 -7.589 1.00 76.75 84 ALA A N 1
ATOM 665 C CA . ALA A 1 84 ? -6.287 4.410 -6.936 1.00 76.75 84 ALA A C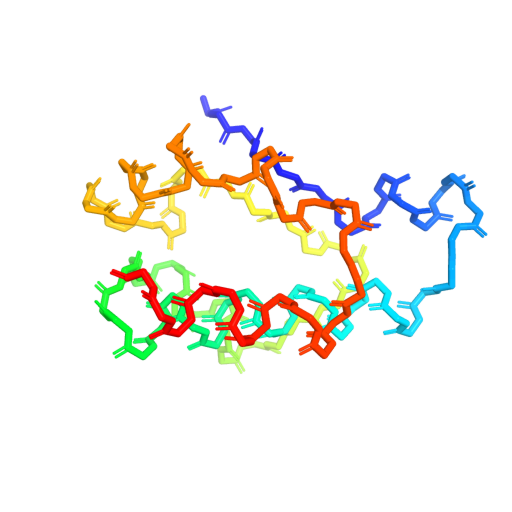A 1
ATOM 666 C C . ALA A 1 84 ? -7.810 4.600 -6.982 1.00 76.75 84 ALA A C 1
ATOM 668 O O . ALA A 1 84 ? -8.437 4.831 -5.945 1.00 76.75 84 ALA A O 1
ATOM 669 N N . ASP A 1 85 ? -8.403 4.429 -8.164 1.00 80.50 85 ASP A N 1
ATOM 670 C CA . ASP A 1 85 ? -9.843 4.572 -8.371 1.00 80.50 85 ASP A CA 1
ATOM 671 C C . ASP A 1 85 ? -10.625 3.533 -7.567 1.00 80.50 85 ASP A C 1
ATOM 673 O O . ASP A 1 85 ? -11.611 3.861 -6.906 1.00 80.50 85 ASP A O 1
ATOM 677 N N . LYS A 1 86 ? -10.184 2.272 -7.572 1.00 83.06 86 LYS A N 1
ATOM 678 C CA . LYS A 1 86 ? -10.898 1.208 -6.865 1.00 83.06 86 LYS A CA 1
ATOM 679 C C . LYS A 1 86 ? -10.836 1.381 -5.350 1.00 83.06 86 LYS A C 1
ATOM 681 O O . LYS A 1 86 ? -11.864 1.255 -4.697 1.00 83.06 86 LYS A O 1
ATOM 686 N N . LEU A 1 87 ? -9.670 1.705 -4.792 1.00 77.50 87 LEU A N 1
ATOM 687 C CA . LEU A 1 87 ? -9.505 1.856 -3.343 1.00 77.50 87 LEU A CA 1
ATOM 688 C C . LEU A 1 87 ? -10.085 3.160 -2.786 1.00 77.50 87 LEU A C 1
ATOM 690 O O . LEU A 1 87 ? -10.452 3.205 -1.614 1.00 77.50 87 LEU A O 1
ATOM 694 N N . SER A 1 88 ? -10.180 4.213 -3.600 1.00 75.50 88 SER A N 1
ATOM 695 C CA . SER A 1 88 ? -10.785 5.483 -3.170 1.00 75.50 88 SER A CA 1
ATOM 696 C C . SER A 1 88 ? -12.311 5.405 -3.068 1.00 75.50 88 SER A C 1
ATOM 698 O O . SER A 1 88 ? -12.908 6.182 -2.328 1.00 75.50 88 SER A O 1
ATOM 700 N N . ASN A 1 89 ? -12.936 4.473 -3.796 1.00 75.44 89 ASN A N 1
ATOM 701 C CA . ASN A 1 89 ? -14.389 4.282 -3.839 1.00 75.44 89 ASN A CA 1
ATOM 702 C C . ASN A 1 89 ? -14.910 3.183 -2.889 1.00 75.44 89 ASN A C 1
ATOM 704 O O . ASN A 1 89 ? -16.114 2.924 -2.873 1.00 75.44 89 ASN A O 1
ATOM 708 N N . ILE A 1 90 ? -14.018 2.537 -2.132 1.00 71.94 90 ILE A N 1
ATOM 709 C CA . ILE A 1 90 ? -14.346 1.615 -1.028 1.00 71.94 90 ILE A CA 1
ATOM 710 C C . ILE A 1 90 ? -14.293 2.403 0.274 1.00 71.94 90 ILE A C 1
ATOM 712 O O . ILE A 1 90 ? -15.219 2.267 1.096 1.00 71.94 90 ILE A O 1
#

Sequence (90 aa):
MKIYDKAKWHIDGGENTKEVIEKFVVIFTVLMSKNMLSDEGKEVMEIGIDGSVSLHERLLTEEGNAFLEQNYDSIINLKSNEIADKLSNI